Protein AF-A0A101E325-F1 (afdb_monomer_lite)

Organism: Archaeoglobus fulgidus (NCBI:txid2234)

Radius of gyration: 14.97 Å; chains: 1; bounding box: 51×32×32 Å

pLDDT: mean 86.92, std 18.57, range [31.45, 98.31]

Sequence (121 aa):
MFPEEYIKGGEDWLRAGRRRFLLLNVIYYLQNFAGKENGVGKEDISEFLEALREVNMEMYLSIIKPKIPLEATLNELLSDGLIVEMDEGKYGVNKEKIKSEKDLIYWRGAKRILDNVNQKM

Secondary structure (DSSP, 8-state):
-------TTHHHHHHHHHHHHHHHHHHHHHHHHSS-TT-B-HHHHHHHHHHHHHH-HHHHHHH-BTTB-HHHHHHHHHHTTSEEE-GGG-EEE-TTT--SGGGSTTHHHHHHHHHHHHTT-

Foldseek 3Di:
DDDPPPPPDVVVVVLVVQQLLLLLLLQACCCPPVVQVQFAAPVNSVLLLVLLCVLPVPSSCSNDPPPADNVNSVVVCVVVVQWHQGPPRGIHGNCVQDVDLVSGDCSVVSVVSSVVSSVVD

Structure (mmCIF, N/CA/C/O backbone):
data_AF-A0A101E325-F1
#
_entry.id   AF-A0A101E325-F1
#
loop_
_atom_site.group_PDB
_atom_site.id
_atom_site.type_symbol
_atom_site.label_atom_id
_atom_site.label_alt_id
_atom_site.label_comp_id
_atom_site.label_asym_id
_atom_site.label_entity_id
_atom_site.label_seq_id
_atom_site.pdbx_PDB_ins_code
_atom_site.Cartn_x
_atom_site.Cartn_y
_atom_site.Cartn_z
_atom_site.occupancy
_atom_site.B_iso_or_equiv
_atom_site.auth_seq_id
_atom_site.auth_comp_id
_atom_site.auth_asym_id
_atom_site.auth_atom_id
_atom_site.pdbx_PDB_model_num
ATOM 1 N N . MET A 1 1 ? 34.627 -7.005 -19.165 1.00 33.50 1 MET A N 1
ATOM 2 C CA . MET A 1 1 ? 33.662 -8.068 -19.505 1.00 33.50 1 MET A CA 1
ATOM 3 C C . MET A 1 1 ? 33.186 -8.634 -18.180 1.00 33.50 1 MET A C 1
ATOM 5 O O . MET A 1 1 ? 33.954 -9.316 -17.520 1.00 33.50 1 MET A O 1
ATOM 9 N N . PHE A 1 2 ? 32.024 -8.187 -17.705 1.00 31.45 2 PHE A N 1
ATOM 10 C CA . PHE A 1 2 ? 31.460 -8.654 -16.435 1.00 31.45 2 PHE A CA 1
ATOM 11 C C . PHE A 1 2 ? 30.649 -9.926 -16.711 1.00 31.45 2 PHE A C 1
ATOM 13 O O . PHE A 1 2 ? 29.923 -9.922 -17.706 1.00 31.45 2 PHE A O 1
ATOM 20 N N . PRO A 1 3 ? 30.773 -10.999 -15.909 1.00 43.34 3 PRO A N 1
ATOM 21 C CA . PRO A 1 3 ? 30.061 -12.238 -16.182 1.00 43.34 3 PRO A CA 1
ATOM 22 C C . PRO A 1 3 ? 28.567 -12.052 -15.923 1.00 43.34 3 PRO A C 1
ATOM 24 O O . PRO A 1 3 ? 28.137 -11.732 -14.814 1.00 43.34 3 PRO A O 1
ATOM 27 N N . GLU A 1 4 ? 27.795 -12.249 -16.984 1.00 41.84 4 GLU A N 1
ATOM 28 C CA . GLU A 1 4 ? 26.350 -12.400 -16.978 1.00 41.84 4 GLU A CA 1
ATOM 29 C C . GLU A 1 4 ? 25.983 -13.769 -16.395 1.00 41.84 4 GLU A C 1
ATOM 31 O O . GLU A 1 4 ? 25.729 -14.717 -17.124 1.00 41.84 4 GLU A O 1
ATOM 36 N N . GLU A 1 5 ? 25.907 -13.875 -15.073 1.00 37.50 5 GLU A N 1
ATOM 37 C CA . GLU A 1 5 ? 25.114 -14.930 -14.432 1.00 37.50 5 GLU A CA 1
ATOM 38 C C . GLU A 1 5 ? 24.073 -14.274 -13.528 1.00 37.50 5 GLU A C 1
ATOM 40 O O . GLU A 1 5 ? 24.114 -14.288 -12.300 1.00 37.50 5 GLU A O 1
ATOM 45 N N . TYR A 1 6 ? 23.122 -13.624 -14.202 1.00 41.31 6 TYR A N 1
ATOM 46 C CA . TYR A 1 6 ? 21.849 -13.214 -13.630 1.00 41.31 6 TYR A CA 1
ATOM 47 C C . TYR A 1 6 ? 21.086 -14.480 -13.225 1.00 41.31 6 TYR A C 1
ATOM 49 O O . TYR A 1 6 ? 20.549 -15.194 -14.073 1.00 41.31 6 TYR A O 1
ATOM 57 N N . ILE A 1 7 ? 21.010 -14.741 -11.922 1.00 41.34 7 ILE A N 1
ATOM 58 C CA . ILE A 1 7 ? 20.121 -15.733 -11.309 1.00 41.34 7 ILE A CA 1
ATOM 59 C C . ILE A 1 7 ? 18.672 -15.224 -11.481 1.00 41.34 7 ILE A C 1
ATOM 61 O O . ILE A 1 7 ? 18.066 -14.620 -10.601 1.00 41.34 7 ILE A O 1
ATOM 65 N N . LYS A 1 8 ? 18.135 -15.395 -12.692 1.00 39.78 8 LYS A N 1
ATOM 66 C CA . LYS A 1 8 ? 16.827 -14.921 -13.167 1.00 39.78 8 LYS A CA 1
ATOM 67 C C . LYS A 1 8 ? 15.779 -16.015 -12.953 1.00 39.78 8 LYS A C 1
ATOM 69 O O . LYS A 1 8 ? 15.583 -16.871 -13.807 1.00 39.78 8 LYS A O 1
ATOM 74 N N . GLY A 1 9 ? 15.113 -16.028 -11.804 1.00 33.53 9 GLY A N 1
ATOM 75 C CA . GLY A 1 9 ? 13.948 -16.905 -11.619 1.00 33.53 9 GLY A CA 1
ATOM 76 C C . GLY A 1 9 ? 13.378 -16.900 -10.207 1.00 33.53 9 GLY A C 1
ATOM 77 O O . GLY A 1 9 ? 12.186 -16.679 -10.028 1.00 33.53 9 GLY A O 1
ATOM 78 N N . GLY A 1 10 ? 14.231 -17.073 -9.192 1.00 34.78 10 GLY A N 1
ATOM 79 C CA . GLY A 1 10 ? 13.806 -17.076 -7.784 1.00 34.78 10 GLY A CA 1
ATOM 80 C C . GLY A 1 10 ? 13.724 -15.680 -7.160 1.00 34.78 10 GLY A C 1
ATOM 81 O O . GLY A 1 10 ? 12.770 -15.367 -6.448 1.00 34.78 10 GLY A O 1
ATOM 82 N N . GLU A 1 11 ? 14.695 -14.810 -7.459 1.00 39.34 11 GLU A N 1
ATOM 83 C CA . GLU A 1 11 ? 14.728 -13.445 -6.922 1.00 39.34 11 GLU A CA 1
ATOM 84 C C . GLU A 1 11 ? 13.639 -12.549 -7.514 1.00 39.34 11 GLU A C 1
ATOM 86 O O . GLU A 1 11 ? 13.092 -11.721 -6.793 1.00 39.34 11 GLU A O 1
ATOM 91 N N . ASP A 1 12 ? 13.278 -12.721 -8.786 1.00 42.22 12 ASP A N 1
ATOM 92 C CA . ASP A 1 12 ? 12.261 -11.886 -9.435 1.00 42.22 12 ASP A CA 1
ATOM 93 C C . ASP A 1 12 ? 10.847 -12.171 -8.912 1.00 42.22 12 ASP A C 1
ATOM 95 O O . ASP A 1 12 ? 10.062 -11.236 -8.779 1.00 42.22 12 ASP A O 1
ATOM 99 N N . TRP A 1 13 ? 10.523 -13.407 -8.512 1.00 40.31 13 TRP A N 1
ATOM 100 C CA . TRP A 1 13 ? 9.224 -13.724 -7.899 1.00 40.31 13 TRP A CA 1
ATOM 101 C C . TRP A 1 13 ? 9.108 -13.175 -6.466 1.00 40.31 13 TRP A C 1
ATOM 103 O O . TRP A 1 13 ? 8.098 -12.563 -6.108 1.00 40.31 13 TRP A O 1
ATOM 113 N N . LEU A 1 14 ? 10.181 -13.284 -5.671 1.00 45.88 14 LEU A N 1
ATOM 114 C CA . LEU A 1 14 ? 10.289 -12.674 -4.337 1.00 45.88 14 LEU A CA 1
ATOM 115 C C . LEU A 1 14 ? 10.298 -11.135 -4.398 1.00 45.88 14 LEU A C 1
ATOM 117 O O . LEU A 1 14 ? 9.641 -10.476 -3.589 1.00 45.88 14 LEU A O 1
ATOM 121 N N . ARG A 1 15 ? 10.990 -10.540 -5.379 1.00 49.75 15 ARG A N 1
ATOM 122 C CA . ARG A 1 15 ? 11.045 -9.082 -5.595 1.00 49.75 15 ARG A CA 1
ATOM 123 C C . ARG A 1 15 ? 9.741 -8.530 -6.183 1.00 49.75 15 ARG A C 1
ATOM 125 O O . ARG A 1 15 ? 9.333 -7.441 -5.778 1.00 49.75 15 ARG A O 1
ATOM 132 N N . ALA A 1 16 ? 9.055 -9.270 -7.059 1.00 54.19 16 ALA A N 1
ATOM 133 C CA . ALA A 1 16 ? 7.721 -8.916 -7.557 1.00 54.19 16 ALA A CA 1
ATOM 134 C C . ALA A 1 16 ? 6.655 -9.012 -6.451 1.00 54.19 16 ALA A C 1
ATOM 136 O O . ALA A 1 16 ? 5.761 -8.169 -6.372 1.00 54.19 16 ALA A O 1
ATOM 137 N N . GLY A 1 17 ? 6.779 -9.987 -5.542 1.00 72.94 17 GLY A N 1
ATOM 138 C CA . GLY A 1 17 ? 5.959 -10.074 -4.332 1.00 72.94 17 GLY A CA 1
ATOM 139 C C . GLY A 1 17 ? 6.201 -8.913 -3.365 1.00 72.94 17 GLY A C 1
ATOM 140 O O . GLY A 1 17 ? 5.243 -8.310 -2.882 1.00 72.94 17 GLY A O 1
ATOM 141 N N . ARG A 1 18 ? 7.469 -8.543 -3.122 1.00 88.06 18 ARG A N 1
ATOM 142 C CA . ARG A 1 18 ? 7.838 -7.480 -2.167 1.00 88.06 18 ARG A CA 1
ATOM 143 C C . ARG A 1 18 ? 7.121 -6.163 -2.456 1.00 88.06 18 ARG A C 1
ATOM 145 O O . ARG A 1 18 ? 6.642 -5.531 -1.521 1.00 88.06 18 ARG A O 1
ATOM 152 N N . ARG A 1 19 ? 6.993 -5.789 -3.731 1.00 93.19 19 ARG A N 1
ATOM 153 C CA . ARG A 1 19 ? 6.254 -4.593 -4.156 1.00 93.19 19 ARG A CA 1
ATOM 154 C C . ARG A 1 19 ? 4.808 -4.595 -3.651 1.00 93.19 19 ARG A C 1
ATOM 156 O O . ARG A 1 19 ? 4.402 -3.678 -2.942 1.00 93.19 19 ARG A O 1
ATOM 163 N N . ARG A 1 20 ? 4.059 -5.646 -4.001 1.00 93.81 20 ARG A N 1
ATOM 164 C CA . ARG A 1 20 ? 2.649 -5.826 -3.625 1.00 93.81 20 ARG A CA 1
ATOM 165 C C . ARG A 1 20 ? 2.477 -5.827 -2.115 1.00 93.81 20 ARG A C 1
ATOM 167 O O . ARG A 1 20 ? 1.658 -5.082 -1.592 1.00 93.81 20 ARG A O 1
ATOM 174 N N . PHE A 1 21 ? 3.282 -6.616 -1.407 1.00 94.31 21 PHE A N 1
ATOM 175 C CA . PHE A 1 21 ? 3.142 -6.738 0.040 1.00 94.31 21 PHE A CA 1
ATOM 176 C C . PHE A 1 21 ? 3.490 -5.443 0.766 1.00 94.31 21 PHE A C 1
ATOM 178 O O . PHE A 1 21 ? 2.787 -5.074 1.698 1.00 94.31 21 PHE A O 1
ATOM 185 N N . LEU A 1 22 ? 4.521 -4.707 0.347 1.00 96.19 22 LEU A N 1
ATOM 186 C CA . LEU A 1 22 ? 4.820 -3.413 0.960 1.00 96.19 22 LEU A CA 1
ATOM 187 C C . LEU A 1 22 ? 3.724 -2.375 0.677 1.00 96.19 22 LEU A C 1
ATOM 189 O O . LEU A 1 22 ? 3.380 -1.630 1.590 1.00 96.19 22 LEU A O 1
ATOM 193 N N . LEU A 1 23 ? 3.113 -2.370 -0.514 1.00 97.50 23 LEU A N 1
ATOM 194 C CA . LEU A 1 23 ? 1.944 -1.523 -0.775 1.00 97.50 23 LEU A CA 1
ATOM 195 C C . LEU A 1 23 ? 0.732 -1.932 0.080 1.00 97.50 23 LEU A C 1
ATOM 197 O O . LEU A 1 23 ? 0.063 -1.070 0.640 1.00 97.50 23 LEU A O 1
ATOM 201 N N . LEU A 1 24 ? 0.488 -3.234 0.253 1.00 97.75 24 LEU A N 1
ATOM 202 C CA . LEU A 1 24 ? -0.553 -3.736 1.155 1.00 97.75 24 LEU A CA 1
ATOM 203 C C . LEU A 1 24 ? -0.322 -3.270 2.602 1.00 97.75 24 LEU A C 1
ATOM 205 O O . LEU A 1 24 ? -1.275 -2.878 3.268 1.00 97.75 24 LEU A O 1
ATOM 209 N N . ASN A 1 25 ? 0.932 -3.260 3.076 1.00 97.94 25 ASN A N 1
ATOM 210 C CA . ASN A 1 25 ? 1.266 -2.711 4.395 1.00 97.94 25 ASN A CA 1
ATOM 211 C C . ASN A 1 25 ? 0.933 -1.215 4.491 1.00 97.94 25 ASN A C 1
ATOM 213 O O . ASN A 1 25 ? 0.444 -0.790 5.530 1.00 97.94 25 ASN A O 1
ATOM 217 N N . VAL A 1 26 ? 1.178 -0.428 3.436 1.00 98.12 26 VAL A N 1
ATOM 218 C CA . VAL A 1 26 ? 0.815 1.002 3.399 1.00 98.12 26 VAL A CA 1
ATOM 219 C C . VAL A 1 26 ? -0.701 1.178 3.497 1.00 98.12 26 VAL A C 1
ATOM 221 O O . VAL A 1 26 ? -1.164 1.935 4.343 1.00 98.12 26 VAL A O 1
ATOM 224 N N . ILE A 1 27 ? -1.482 0.442 2.699 1.00 98.00 27 ILE A N 1
ATOM 225 C CA . ILE A 1 27 ? -2.954 0.517 2.729 1.00 98.00 27 ILE A CA 1
ATOM 226 C C . ILE A 1 27 ? -3.480 0.108 4.109 1.00 98.00 27 ILE A C 1
ATOM 228 O O . ILE A 1 27 ? -4.264 0.838 4.712 1.00 98.00 27 ILE A O 1
ATOM 232 N N . TYR A 1 28 ? -3.000 -1.015 4.650 1.00 98.06 28 TYR A N 1
ATOM 233 C CA . TYR A 1 28 ? -3.361 -1.452 5.998 1.00 98.06 28 TYR A CA 1
ATOM 234 C C . TYR A 1 28 ? -3.018 -0.389 7.046 1.00 98.06 28 TYR A C 1
ATOM 236 O O . TYR A 1 28 ? -3.825 -0.111 7.933 1.00 98.06 28 TYR A O 1
ATOM 244 N N . TYR A 1 29 ? -1.830 0.210 6.947 1.00 98.31 29 TYR A N 1
ATOM 245 C CA . TYR A 1 29 ? -1.379 1.231 7.880 1.00 98.31 29 TYR A CA 1
ATOM 246 C C . TYR A 1 29 ? -2.302 2.448 7.866 1.00 98.31 29 TYR A C 1
ATOM 248 O O . TYR A 1 29 ? -2.794 2.864 8.914 1.00 98.31 29 TYR A O 1
ATOM 256 N N . LEU A 1 30 ? -2.589 2.970 6.673 1.00 97.88 30 LEU A N 1
ATOM 257 C CA . LEU A 1 30 ? -3.458 4.126 6.498 1.00 97.88 30 LEU A CA 1
ATOM 258 C C . LEU A 1 30 ? -4.845 3.883 7.109 1.00 97.88 30 LEU A C 1
ATOM 260 O O . LEU A 1 30 ? -5.354 4.734 7.838 1.00 97.88 30 LEU A O 1
ATOM 264 N N . GLN A 1 31 ? -5.421 2.696 6.892 1.00 96.25 31 GLN A N 1
ATOM 265 C CA . GLN A 1 31 ? -6.740 2.360 7.433 1.00 96.25 31 GLN A CA 1
ATOM 266 C C . GLN A 1 31 ? -6.787 2.203 8.949 1.00 96.25 31 GLN A C 1
ATOM 268 O O . GLN A 1 31 ? -7.815 2.502 9.543 1.00 96.25 31 GLN A O 1
ATOM 273 N N . ASN A 1 32 ? -5.727 1.683 9.569 1.00 96.00 32 ASN A N 1
ATOM 274 C CA . ASN A 1 32 ? -5.769 1.281 10.979 1.00 96.00 32 ASN A CA 1
ATOM 275 C C . ASN A 1 32 ? -5.046 2.258 11.916 1.00 96.00 32 ASN A C 1
ATOM 277 O O . ASN A 1 32 ? -5.267 2.207 13.123 1.00 96.00 32 ASN A O 1
ATOM 281 N N . PHE A 1 33 ? -4.178 3.126 11.386 1.00 96.38 33 PHE A N 1
ATOM 282 C CA . PHE A 1 33 ? -3.340 4.023 12.191 1.00 96.38 33 PHE A CA 1
ATOM 283 C C . PHE A 1 33 ? -3.380 5.483 11.732 1.00 96.38 33 PHE A C 1
ATOM 285 O O . PHE A 1 33 ? -3.132 6.360 12.553 1.00 96.38 33 PHE A O 1
ATOM 292 N N . ALA A 1 34 ? -3.713 5.759 10.465 1.00 95.00 34 ALA A N 1
ATOM 293 C CA . ALA A 1 34 ? -3.738 7.120 9.914 1.00 95.00 34 ALA A CA 1
ATOM 294 C C . ALA A 1 34 ? -5.161 7.680 9.701 1.00 95.00 34 ALA A C 1
ATOM 296 O O . ALA A 1 34 ? -5.356 8.616 8.928 1.00 95.00 34 ALA A O 1
ATOM 297 N N . GLY A 1 35 ? -6.175 7.093 10.350 1.00 93.31 35 GLY A N 1
ATOM 298 C CA . GLY A 1 35 ? -7.555 7.600 10.327 1.00 93.31 35 GLY A CA 1
ATOM 299 C C . GLY A 1 35 ? -8.302 7.421 8.999 1.00 93.31 35 GLY A C 1
ATOM 300 O O . GLY A 1 35 ? -9.322 8.070 8.779 1.00 93.31 35 GLY A O 1
ATOM 301 N N . LYS A 1 36 ? -7.830 6.551 8.093 1.00 95.12 36 LYS A N 1
ATOM 302 C CA . LYS A 1 36 ? -8.504 6.240 6.815 1.00 95.12 36 LYS A CA 1
ATOM 303 C C . LYS A 1 36 ? -9.385 4.989 6.913 1.00 95.12 36 LYS A C 1
ATOM 305 O O . LYS A 1 36 ? -9.402 4.146 6.018 1.00 95.12 36 LYS A O 1
ATOM 310 N N . GLU A 1 37 ? -10.113 4.837 8.018 1.00 94.06 37 GLU A N 1
ATOM 311 C CA . GLU A 1 37 ? -10.856 3.606 8.348 1.00 94.06 37 GLU A CA 1
ATO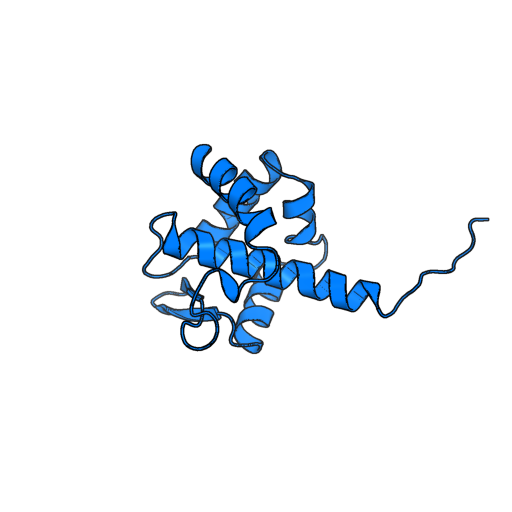M 312 C C . GLU A 1 37 ? -11.921 3.251 7.297 1.00 94.06 37 GLU A C 1
ATOM 314 O O . GLU A 1 37 ? -12.142 2.076 7.001 1.00 94.06 37 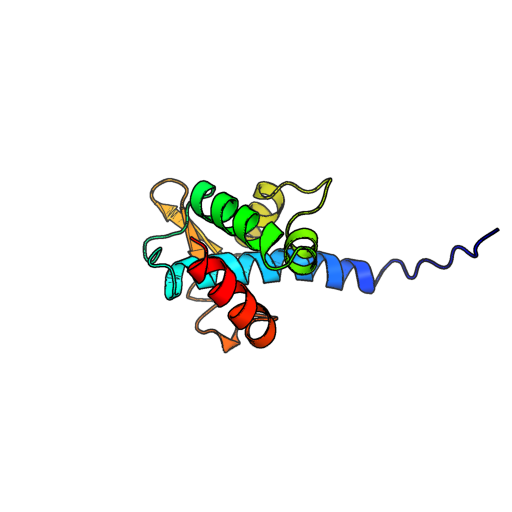GLU A O 1
ATOM 319 N N . ASN A 1 38 ? -12.526 4.273 6.681 1.00 93.12 38 ASN A N 1
ATOM 320 C CA . ASN A 1 38 ? -13.563 4.145 5.648 1.00 93.12 38 ASN A CA 1
ATOM 321 C C . ASN A 1 38 ? -13.005 3.877 4.237 1.00 93.12 38 ASN A C 1
ATOM 323 O O . ASN A 1 38 ? -13.731 4.001 3.252 1.00 93.12 38 ASN A O 1
ATOM 327 N N . GLY A 1 39 ? -11.722 3.531 4.133 1.00 94.69 39 GLY A N 1
ATOM 328 C CA . GLY A 1 39 ? -11.045 3.248 2.874 1.00 94.69 39 GLY A CA 1
ATOM 329 C C . GLY A 1 39 ? -10.026 4.320 2.504 1.00 94.69 39 GLY A C 1
ATOM 330 O O . GLY A 1 39 ? -10.095 5.466 2.947 1.00 94.69 39 GLY A O 1
ATOM 331 N N . VAL A 1 40 ? -9.063 3.911 1.685 1.00 97.06 40 VAL A N 1
ATOM 332 C CA . VAL A 1 40 ? -7.899 4.704 1.294 1.00 97.06 40 VAL A CA 1
ATOM 333 C C . VAL A 1 40 ? -8.019 5.076 -0.176 1.00 97.06 40 VAL A C 1
ATOM 335 O O . VAL A 1 40 ? -8.092 4.190 -1.029 1.00 97.06 40 VAL A O 1
ATOM 338 N N . GLY A 1 41 ? -8.040 6.371 -0.480 1.00 96.50 41 GLY A N 1
ATOM 339 C CA . GLY A 1 41 ? -8.032 6.858 -1.856 1.00 96.50 41 GLY A CA 1
ATOM 340 C C . GLY A 1 41 ? -6.662 6.695 -2.512 1.00 96.50 41 GLY A C 1
ATOM 341 O O . GLY A 1 41 ? -5.632 6.556 -1.849 1.00 96.50 41 GLY A O 1
ATOM 342 N N . LYS A 1 42 ? -6.622 6.750 -3.843 1.00 95.62 42 LYS A N 1
ATOM 343 C CA . LYS A 1 42 ? -5.354 6.726 -4.584 1.00 95.62 42 LYS A CA 1
ATOM 344 C C . LYS A 1 42 ? -4.480 7.940 -4.250 1.00 95.62 42 LYS A C 1
ATOM 346 O O . LYS A 1 42 ? -3.255 7.816 -4.198 1.00 95.62 42 LYS A O 1
ATOM 351 N N . GLU A 1 43 ? -5.099 9.091 -4.015 1.00 95.31 43 GLU A N 1
ATOM 352 C CA . GLU A 1 43 ? -4.444 10.328 -3.592 1.00 95.31 43 GLU A CA 1
ATOM 353 C C . GLU A 1 43 ? -3.789 10.155 -2.218 1.00 95.31 43 GLU A C 1
ATOM 355 O O . GLU A 1 43 ? -2.602 10.440 -2.093 1.00 95.31 43 GLU A O 1
ATOM 360 N N . ASP A 1 44 ? -4.505 9.576 -1.243 1.00 96.50 44 ASP A N 1
ATOM 361 C CA . ASP A 1 44 ? -3.964 9.275 0.091 1.00 96.50 44 ASP A CA 1
ATOM 362 C C . ASP A 1 44 ? -2.723 8.370 -0.005 1.00 96.50 44 ASP A C 1
ATOM 364 O O . ASP A 1 44 ? -1.704 8.608 0.643 1.00 96.50 44 ASP A O 1
ATOM 368 N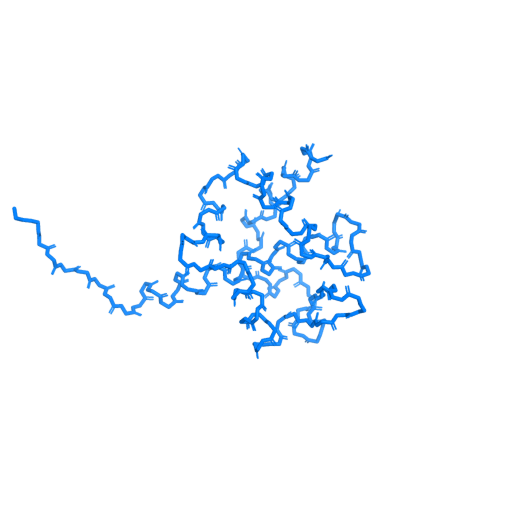 N . ILE A 1 45 ? -2.789 7.332 -0.849 1.00 97.50 45 ILE A N 1
ATOM 369 C CA . ILE A 1 45 ? -1.658 6.423 -1.082 1.00 97.50 45 ILE A CA 1
ATOM 370 C C . ILE A 1 45 ? -0.490 7.182 -1.716 1.00 97.50 45 ILE A C 1
ATOM 372 O O . ILE A 1 45 ? 0.654 6.998 -1.310 1.00 97.50 45 ILE A O 1
ATOM 376 N N . SER A 1 46 ? -0.760 8.016 -2.719 1.00 96.69 46 SER A N 1
ATOM 377 C CA . SER A 1 46 ? 0.278 8.745 -3.454 1.00 96.69 46 SER A CA 1
ATOM 378 C C . SER A 1 46 ? 0.998 9.752 -2.560 1.00 96.69 46 SER A C 1
ATOM 380 O O . SER A 1 46 ? 2.226 9.788 -2.558 1.00 96.69 46 SER A O 1
ATOM 382 N N . GLU A 1 47 ? 0.255 10.512 -1.755 1.00 97.06 47 GLU A N 1
ATOM 383 C CA . GLU A 1 47 ? 0.806 11.456 -0.780 1.00 97.06 47 GLU A CA 1
ATOM 384 C C . GLU A 1 47 ? 1.683 10.739 0.252 1.00 97.06 47 GLU A C 1
ATOM 386 O O . GLU A 1 47 ? 2.838 11.113 0.474 1.00 97.06 47 GLU A O 1
ATOM 391 N N . PHE A 1 48 ? 1.184 9.631 0.805 1.00 98.06 48 PHE A N 1
ATOM 392 C CA . PHE A 1 48 ? 1.939 8.832 1.761 1.00 98.06 48 PHE A CA 1
ATOM 393 C C . PHE A 1 48 ? 3.217 8.240 1.142 1.00 98.06 48 PHE A C 1
ATOM 395 O O . PHE A 1 48 ? 4.261 8.171 1.793 1.00 98.06 48 PHE A O 1
ATOM 402 N N . LEU A 1 49 ? 3.175 7.817 -0.127 1.00 97.31 49 LEU A N 1
ATOM 403 C CA . LEU A 1 49 ? 4.349 7.304 -0.835 1.00 97.31 49 LEU A CA 1
ATOM 404 C C . LEU A 1 49 ? 5.387 8.396 -1.122 1.00 97.31 49 LEU A C 1
ATOM 406 O O . LEU A 1 49 ? 6.583 8.116 -1.047 1.00 97.31 49 LEU A O 1
ATOM 410 N N . GLU A 1 50 ? 4.974 9.631 -1.402 1.00 96.69 50 GLU A N 1
ATOM 411 C CA . GLU A 1 50 ? 5.908 10.752 -1.548 1.00 96.69 50 GLU A CA 1
ATOM 412 C C . GLU A 1 50 ? 6.604 11.072 -0.217 1.00 96.69 50 GLU A C 1
ATOM 414 O O . GLU A 1 50 ? 7.831 11.198 -0.186 1.00 96.69 50 GLU A O 1
ATOM 419 N N . ALA A 1 51 ? 5.873 11.080 0.902 1.00 97.56 51 ALA A N 1
ATOM 420 C CA . ALA A 1 51 ? 6.475 11.216 2.229 1.00 97.56 51 ALA A CA 1
ATOM 421 C C . ALA A 1 51 ? 7.397 10.023 2.571 1.00 97.56 51 ALA A C 1
ATOM 423 O O . ALA A 1 51 ? 8.501 10.198 3.102 1.00 97.56 51 ALA A O 1
ATOM 424 N N . LEU A 1 52 ? 7.016 8.799 2.184 1.00 97.62 52 LEU A N 1
ATOM 425 C CA . LEU A 1 52 ? 7.865 7.610 2.302 1.00 97.62 52 LEU A CA 1
ATOM 426 C C . LEU A 1 52 ? 9.162 7.741 1.501 1.00 97.62 52 LEU A C 1
ATOM 428 O O . LEU A 1 52 ? 10.203 7.296 1.984 1.00 97.62 52 LEU A O 1
ATOM 432 N N . ARG A 1 53 ? 9.139 8.367 0.319 1.00 96.75 53 ARG A N 1
ATOM 433 C CA . ARG A 1 53 ? 10.347 8.612 -0.484 1.00 96.75 53 ARG A CA 1
ATOM 434 C C . ARG A 1 53 ? 11.393 9.403 0.298 1.00 96.75 53 ARG A C 1
ATOM 436 O O . ARG A 1 53 ? 12.583 9.116 0.182 1.00 96.75 53 ARG A O 1
ATOM 443 N N . GLU A 1 54 ? 10.958 10.364 1.107 1.00 96.19 54 GLU A N 1
ATOM 444 C CA . GLU A 1 54 ? 11.853 11.168 1.939 1.00 96.19 54 GLU A CA 1
ATOM 445 C C . GLU A 1 54 ? 12.356 10.431 3.180 1.00 96.19 54 GLU A C 1
ATOM 447 O O . GLU A 1 54 ? 13.497 10.625 3.593 1.00 96.19 54 GLU A O 1
ATOM 452 N N . VAL A 1 55 ? 11.503 9.621 3.813 1.00 96.69 55 VAL A N 1
ATOM 453 C CA . VAL A 1 55 ? 11.853 8.896 5.047 1.00 96.69 55 VAL A CA 1
ATOM 454 C C . VAL A 1 55 ? 12.707 7.669 4.751 1.00 96.69 55 VAL A C 1
ATOM 456 O O . VAL A 1 55 ? 13.639 7.356 5.491 1.00 96.69 55 VAL A O 1
ATOM 459 N N . ASN A 1 56 ? 12.375 6.938 3.690 1.00 96.75 56 ASN A N 1
ATOM 460 C CA . ASN A 1 56 ? 13.030 5.696 3.322 1.00 96.75 56 ASN A CA 1
ATOM 461 C C . ASN A 1 56 ? 12.939 5.439 1.809 1.00 96.75 56 ASN A C 1
ATOM 463 O O . ASN A 1 56 ? 12.062 4.725 1.314 1.00 96.75 56 ASN A O 1
ATOM 467 N N . MET A 1 57 ? 13.917 5.980 1.080 1.00 94.94 57 MET A N 1
ATOM 468 C CA . MET A 1 57 ? 14.035 5.813 -0.371 1.00 94.94 57 MET A CA 1
ATOM 469 C C . MET A 1 57 ? 14.094 4.335 -0.803 1.00 94.94 57 MET A C 1
ATOM 471 O O . MET A 1 57 ? 13.545 3.978 -1.841 1.00 94.94 57 MET A O 1
ATOM 475 N N . GLU A 1 58 ? 14.721 3.447 -0.023 1.00 93.62 58 GLU A N 1
ATOM 476 C CA . GLU A 1 58 ? 14.826 2.021 -0.375 1.00 93.62 58 GLU A CA 1
ATOM 477 C C . GLU A 1 58 ? 13.454 1.323 -0.367 1.00 93.62 58 GLU A C 1
ATOM 479 O O . GLU A 1 58 ? 13.112 0.572 -1.289 1.00 93.62 58 GLU A O 1
ATOM 484 N N . MET A 1 59 ? 12.645 1.581 0.661 1.00 94.81 59 MET A N 1
ATOM 485 C CA . MET A 1 59 ? 11.292 1.047 0.775 1.00 94.81 59 MET A CA 1
ATOM 486 C C . MET A 1 59 ? 10.384 1.648 -0.300 1.00 94.81 59 MET A C 1
ATOM 488 O O . MET A 1 59 ? 9.649 0.898 -0.942 1.00 94.81 59 MET A O 1
ATOM 492 N N . TYR A 1 60 ? 10.501 2.951 -0.574 1.00 95.25 60 TYR A N 1
ATOM 493 C CA . TYR A 1 60 ? 9.804 3.590 -1.692 1.00 95.25 60 TYR A CA 1
ATOM 494 C C . TYR A 1 60 ? 10.134 2.914 -3.027 1.00 95.25 60 TYR A C 1
ATOM 496 O O . TYR A 1 60 ? 9.232 2.434 -3.705 1.00 95.25 60 TYR A O 1
ATOM 504 N N . LEU A 1 61 ? 11.418 2.767 -3.370 1.00 92.44 61 LEU A N 1
ATOM 505 C CA . LEU A 1 61 ? 11.853 2.110 -4.610 1.00 92.44 61 LEU A CA 1
ATOM 506 C C . LEU A 1 61 ? 11.534 0.610 -4.641 1.00 92.44 61 LEU A C 1
ATOM 508 O O . LEU A 1 61 ? 11.619 -0.026 -5.695 1.00 92.44 61 LEU A O 1
ATOM 512 N N . SER A 1 62 ? 11.186 0.005 -3.504 1.00 91.25 62 SER A N 1
ATOM 513 C CA . SER A 1 62 ? 10.661 -1.361 -3.450 1.00 91.25 62 SER A CA 1
ATOM 514 C C . SER A 1 62 ? 9.186 -1.427 -3.859 1.00 91.25 62 SER A C 1
ATOM 516 O O . SER A 1 62 ? 8.794 -2.424 -4.464 1.00 91.25 62 SER A O 1
ATOM 518 N N . ILE A 1 63 ? 8.407 -0.376 -3.582 1.00 92.38 63 ILE A N 1
ATOM 519 C CA . ILE A 1 63 ? 6.980 -0.249 -3.917 1.00 92.38 63 ILE A CA 1
ATOM 520 C C . ILE A 1 63 ? 6.778 0.360 -5.314 1.00 92.38 63 ILE A C 1
ATOM 522 O O . ILE A 1 63 ? 6.046 -0.184 -6.135 1.00 92.38 63 ILE A O 1
ATOM 526 N N . ILE A 1 64 ? 7.438 1.474 -5.616 1.00 91.94 64 ILE A N 1
ATOM 527 C CA . ILE A 1 64 ? 7.311 2.177 -6.892 1.00 91.94 64 ILE A CA 1
ATOM 528 C C . ILE A 1 64 ? 8.480 1.795 -7.791 1.00 91.94 64 ILE A C 1
ATOM 530 O O . ILE A 1 64 ? 9.648 2.019 -7.469 1.00 91.94 64 ILE A O 1
ATOM 534 N N . LYS A 1 65 ? 8.165 1.181 -8.935 1.00 88.56 65 LYS A N 1
ATOM 535 C CA . LYS A 1 65 ? 9.156 0.759 -9.931 1.00 88.56 65 LYS A CA 1
ATOM 536 C C . LYS A 1 65 ? 9.037 1.634 -11.183 1.00 88.56 65 LYS A C 1
ATOM 538 O O . LYS A 1 65 ? 7.917 1.876 -11.621 1.00 88.56 65 LYS A O 1
ATOM 543 N N . PRO A 1 66 ? 10.150 2.014 -11.844 1.00 80.62 66 PRO A N 1
ATOM 544 C CA . PRO A 1 66 ? 10.133 2.945 -12.983 1.00 80.62 66 PRO A CA 1
ATOM 545 C C . PRO A 1 66 ? 9.209 2.580 -14.157 1.00 80.62 66 PRO A C 1
ATOM 547 O O . PRO A 1 66 ? 8.863 3.444 -14.951 1.00 80.62 66 PRO A O 1
ATOM 550 N N . LYS A 1 67 ? 8.843 1.303 -14.309 1.00 86.12 67 LYS A N 1
ATOM 551 C CA . LYS A 1 67 ? 8.007 0.802 -15.414 1.00 86.12 67 LYS A CA 1
ATOM 552 C C . LYS A 1 67 ? 6.674 0.224 -14.952 1.00 86.12 67 LYS A C 1
ATOM 554 O O . LYS A 1 67 ? 5.981 -0.394 -15.753 1.00 86.12 67 LYS A O 1
ATOM 559 N N . ILE A 1 68 ? 6.362 0.331 -13.662 1.00 87.81 68 ILE A N 1
ATOM 560 C CA . ILE A 1 68 ? 5.181 -0.310 -13.094 1.00 87.81 68 ILE A CA 1
ATOM 561 C C . ILE A 1 68 ? 4.428 0.743 -12.292 1.00 87.81 68 ILE A C 1
ATOM 563 O O . ILE A 1 68 ? 4.883 1.099 -11.202 1.00 87.81 68 ILE A O 1
ATOM 567 N N . PRO A 1 69 ? 3.328 1.273 -12.852 1.00 90.00 69 PRO A N 1
ATOM 568 C CA . PRO A 1 69 ? 2.555 2.308 -12.190 1.00 90.00 69 PRO A CA 1
ATOM 569 C C . PRO A 1 69 ? 1.917 1.764 -10.905 1.00 90.00 69 PRO A C 1
ATOM 571 O O . PRO A 1 69 ? 1.736 0.549 -10.742 1.00 90.00 69 PRO A O 1
ATOM 574 N N . LEU A 1 70 ? 1.569 2.667 -9.988 1.00 93.12 70 LEU A N 1
ATOM 575 C CA . LEU A 1 70 ? 0.912 2.323 -8.725 1.00 93.12 70 LEU A CA 1
ATOM 576 C C . LEU A 1 70 ? -0.364 1.506 -8.979 1.00 93.12 70 LEU A C 1
ATOM 578 O O . LEU A 1 70 ? -0.588 0.477 -8.348 1.00 93.12 70 LEU A O 1
ATOM 582 N N . GLU A 1 71 ? -1.137 1.918 -9.977 1.00 93.88 71 GLU A N 1
ATOM 583 C CA . GLU A 1 71 ? -2.392 1.326 -10.430 1.00 93.88 71 GLU A CA 1
ATOM 584 C C . GLU A 1 71 ? -2.222 -0.128 -10.857 1.00 93.88 71 GLU A C 1
ATOM 586 O O . GLU A 1 71 ? -3.062 -0.960 -10.539 1.00 93.88 71 GLU A O 1
ATOM 591 N N . ALA A 1 72 ? -1.111 -0.470 -11.516 1.00 93.44 72 ALA A N 1
ATOM 592 C CA . ALA A 1 72 ? -0.837 -1.862 -11.858 1.00 93.44 72 ALA A CA 1
ATOM 593 C C . ALA 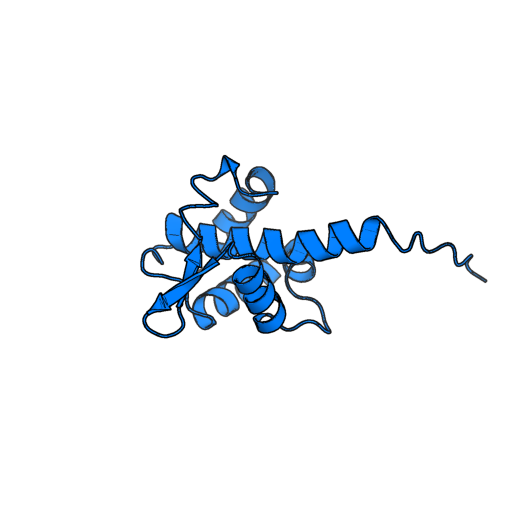A 1 72 ? -0.671 -2.714 -10.590 1.00 93.44 72 ALA A C 1
ATOM 595 O O . ALA A 1 72 ? -1.188 -3.824 -10.522 1.00 93.44 72 ALA A O 1
ATOM 596 N N . THR A 1 73 ? -0.017 -2.178 -9.556 1.00 94.31 73 THR A N 1
ATOM 597 C CA . THR A 1 73 ? 0.154 -2.889 -8.279 1.00 94.31 73 THR A CA 1
ATOM 598 C C . THR A 1 73 ? -1.157 -2.974 -7.494 1.00 94.31 73 THR A C 1
ATOM 600 O O . THR A 1 73 ? -1.433 -4.008 -6.891 1.00 94.31 73 THR A O 1
ATOM 603 N N . LEU A 1 74 ? -1.983 -1.924 -7.516 1.00 95.62 74 LEU A N 1
ATOM 604 C CA . LEU A 1 74 ? -3.323 -1.945 -6.920 1.00 95.62 74 LEU A CA 1
ATOM 605 C C . LEU A 1 74 ? -4.216 -2.991 -7.598 1.00 95.62 74 LEU A C 1
ATOM 607 O O . LEU A 1 74 ? -4.840 -3.796 -6.911 1.00 95.62 74 LEU A O 1
ATOM 611 N N . ASN A 1 75 ? -4.205 -3.050 -8.931 1.00 95.31 75 ASN A N 1
ATOM 612 C CA . ASN A 1 75 ? -4.962 -4.038 -9.701 1.00 95.31 75 ASN A CA 1
ATOM 613 C C . ASN A 1 75 ? -4.523 -5.473 -9.401 1.00 95.31 75 ASN A C 1
ATOM 615 O O . ASN A 1 75 ? -5.361 -6.371 -9.334 1.00 95.31 75 ASN A O 1
ATOM 619 N N . GLU A 1 76 ? -3.228 -5.710 -9.190 1.00 94.94 76 GLU A N 1
ATOM 620 C CA . GLU A 1 76 ? -2.746 -7.018 -8.746 1.00 94.94 76 GLU A CA 1
ATOM 621 C C . GLU A 1 76 ? -3.250 -7.362 -7.337 1.00 94.94 76 GLU A C 1
ATOM 623 O O . GLU A 1 76 ? -3.725 -8.472 -7.121 1.00 94.94 76 GLU A O 1
ATOM 628 N N . LEU A 1 77 ? -3.205 -6.419 -6.387 1.00 95.81 77 LEU A N 1
ATOM 629 C CA . LEU A 1 77 ? -3.729 -6.636 -5.032 1.00 95.81 77 LEU A CA 1
ATOM 630 C C . LEU A 1 77 ? -5.242 -6.910 -5.028 1.00 95.81 77 LEU A C 1
ATOM 632 O O . LEU A 1 77 ? -5.703 -7.741 -4.241 1.00 95.81 77 LEU A O 1
ATOM 636 N N . LEU A 1 78 ? -5.998 -6.235 -5.901 1.00 95.88 78 LEU A N 1
ATOM 637 C CA . LEU A 1 78 ? -7.421 -6.495 -6.139 1.00 95.88 78 LEU A CA 1
ATOM 638 C C . LEU A 1 78 ? -7.641 -7.886 -6.739 1.00 95.88 78 LEU A C 1
ATOM 640 O O . LEU A 1 78 ? -8.478 -8.640 -6.252 1.00 95.88 78 LEU A O 1
ATOM 644 N N . SER A 1 79 ? -6.864 -8.249 -7.763 1.00 95.12 79 SER A N 1
ATOM 645 C CA . SER A 1 79 ? -6.966 -9.550 -8.441 1.00 95.12 79 SER A CA 1
ATOM 646 C C . SER A 1 79 ? -6.643 -10.711 -7.497 1.00 95.12 79 SER A C 1
ATOM 648 O O . SER A 1 79 ? -7.311 -11.742 -7.520 1.00 95.12 79 SER A O 1
ATOM 650 N N . ASP A 1 80 ? -5.669 -10.521 -6.606 1.00 92.25 80 ASP A N 1
ATOM 651 C CA . ASP A 1 80 ? -5.331 -11.471 -5.543 1.00 92.25 80 ASP A CA 1
ATOM 652 C C . ASP A 1 80 ? -6.355 -11.447 -4.387 1.00 92.25 80 ASP A C 1
ATOM 654 O O . ASP A 1 80 ? -6.290 -12.262 -3.459 1.00 92.25 80 ASP A O 1
ATOM 658 N N . GLY A 1 81 ? -7.309 -10.510 -4.404 1.00 94.69 81 GLY A N 1
ATOM 659 C CA . GLY A 1 81 ? -8.328 -10.292 -3.379 1.00 94.69 81 GLY A CA 1
ATOM 660 C C . GLY A 1 81 ? -7.757 -9.919 -2.010 1.00 94.69 81 GLY A C 1
ATOM 661 O O . GLY A 1 81 ? -8.385 -10.233 -1.000 1.00 94.69 81 GLY A O 1
ATOM 662 N N . LEU A 1 82 ? -6.551 -9.345 -1.962 1.00 95.62 82 LEU A N 1
ATOM 663 C CA . LEU A 1 82 ? -5.895 -8.873 -0.733 1.00 95.62 82 LEU A CA 1
ATOM 664 C C . LEU A 1 82 ? -6.433 -7.509 -0.298 1.00 95.62 82 LEU A C 1
ATOM 666 O O . LEU A 1 82 ? -6.486 -7.213 0.897 1.00 95.62 82 LEU A O 1
ATOM 670 N N . ILE A 1 83 ? -6.863 -6.711 -1.271 1.00 97.25 83 ILE A N 1
ATOM 671 C CA . ILE A 1 83 ? -7.673 -5.516 -1.063 1.00 97.25 83 ILE A CA 1
ATOM 672 C C . ILE A 1 83 ? -8.998 -5.677 -1.806 1.00 97.25 83 ILE A C 1
ATOM 674 O O . ILE A 1 83 ? -9.122 -6.507 -2.707 1.00 97.25 83 ILE A O 1
ATOM 678 N N . VAL A 1 84 ? -9.980 -4.885 -1.411 1.00 97.19 84 VAL A N 1
ATOM 679 C CA . VAL A 1 84 ? -11.281 -4.752 -2.056 1.00 97.19 84 VAL A CA 1
ATOM 680 C C . VAL A 1 84 ? -11.513 -3.286 -2.386 1.00 97.19 84 VAL A C 1
ATOM 682 O O . VAL A 1 84 ? -11.038 -2.398 -1.672 1.00 97.19 84 VAL A O 1
ATOM 685 N N . GLU A 1 85 ? -12.230 -3.039 -3.473 1.00 94.69 85 GLU A N 1
ATOM 686 C CA . GLU A 1 85 ? -12.761 -1.713 -3.761 1.00 94.69 85 GLU A CA 1
ATOM 687 C C . GLU A 1 85 ? -13.963 -1.463 -2.841 1.00 94.69 85 GLU A C 1
ATOM 689 O O . GLU A 1 85 ? -14.814 -2.335 -2.651 1.00 94.69 85 GLU A O 1
ATOM 694 N N . MET A 1 86 ? -13.967 -0.301 -2.200 1.00 90.12 86 MET A N 1
ATOM 695 C CA . MET A 1 86 ? -15.046 0.199 -1.354 1.00 90.12 86 MET A CA 1
ATOM 696 C C . MET A 1 86 ? -15.830 1.263 -2.138 1.00 90.12 86 MET A C 1
ATOM 698 O O . MET A 1 86 ? -15.785 1.306 -3.367 1.00 90.12 86 MET A O 1
ATOM 702 N N . ASP A 1 87 ? -16.545 2.143 -1.444 1.00 84.38 87 ASP A N 1
ATOM 703 C CA . ASP A 1 87 ? -17.252 3.246 -2.089 1.00 84.38 87 ASP A CA 1
ATOM 704 C C . ASP A 1 87 ? -16.276 4.273 -2.699 1.00 84.38 87 ASP A C 1
ATOM 706 O O . ASP A 1 87 ? -15.187 4.521 -2.173 1.00 84.38 87 ASP A O 1
ATOM 710 N N . GLU A 1 88 ? -16.692 4.901 -3.804 1.00 83.19 88 GLU A N 1
ATOM 711 C CA . GLU A 1 88 ? -16.029 6.071 -4.411 1.00 83.19 88 GLU A CA 1
ATOM 712 C C . GLU A 1 88 ? -14.548 5.865 -4.804 1.00 83.19 88 GLU A C 1
ATOM 714 O O . GLU A 1 88 ? -13.741 6.788 -4.709 1.00 83.19 88 GLU A O 1
ATOM 719 N N . GLY A 1 89 ? -14.164 4.663 -5.251 1.00 88.00 89 GLY A N 1
ATOM 720 C CA . GLY A 1 89 ? -12.795 4.387 -5.717 1.00 88.00 89 GLY A CA 1
ATOM 721 C C . GLY A 1 89 ? -11.755 4.298 -4.594 1.00 88.00 89 GLY A C 1
ATOM 722 O O . GLY A 1 89 ? -10.551 4.429 -4.837 1.00 88.00 89 GLY A O 1
ATOM 723 N N . LYS A 1 90 ? -12.209 4.089 -3.353 1.00 95.75 90 LYS A N 1
ATOM 724 C CA . LYS A 1 90 ? -11.348 3.816 -2.199 1.00 95.75 90 LYS A CA 1
ATOM 725 C C . LYS A 1 90 ? -11.029 2.333 -2.104 1.00 95.75 90 LYS A C 1
ATOM 727 O O . LYS A 1 90 ? -11.838 1.477 -2.445 1.00 95.75 90 LYS A O 1
ATOM 732 N N . TYR A 1 91 ? -9.863 2.029 -1.555 1.00 97.12 91 TYR A N 1
ATOM 733 C CA . TYR A 1 91 ? -9.411 0.665 -1.322 1.00 97.12 91 TYR A CA 1
ATOM 734 C C . TYR A 1 91 ? -9.430 0.340 0.166 1.00 97.12 91 TYR A C 1
ATOM 736 O O . TYR A 1 91 ? -9.041 1.159 1.002 1.00 97.12 91 TYR A O 1
ATOM 744 N N . GLY A 1 92 ? -9.827 -0.884 0.497 1.00 96.88 92 GLY A N 1
ATOM 745 C CA . GLY A 1 92 ? -9.704 -1.427 1.842 1.00 96.88 92 GLY A CA 1
ATOM 746 C C . GLY A 1 92 ? -9.039 -2.792 1.840 1.00 96.88 92 GLY A C 1
ATOM 747 O O . GLY A 1 92 ? -9.167 -3.550 0.885 1.00 96.88 92 GLY A O 1
ATOM 748 N N . VAL A 1 93 ? -8.331 -3.137 2.910 1.00 96.75 93 VAL A N 1
ATOM 749 C CA . VAL A 1 93 ? -7.821 -4.496 3.095 1.00 96.75 93 VAL A CA 1
ATOM 750 C C . VAL A 1 93 ? -8.984 -5.477 3.190 1.00 96.75 93 VAL A C 1
ATOM 752 O O . VAL A 1 93 ? -9.986 -5.223 3.864 1.00 96.75 93 VAL A O 1
ATOM 755 N N . ASN A 1 94 ? -8.850 -6.620 2.523 1.00 96.44 94 ASN A N 1
ATOM 756 C CA . ASN A 1 94 ? -9.845 -7.673 2.622 1.00 96.44 94 ASN A CA 1
ATOM 757 C C . ASN A 1 94 ? -9.772 -8.316 4.015 1.00 96.44 94 ASN A C 1
ATOM 759 O O . ASN A 1 94 ? -8.891 -9.136 4.280 1.00 96.44 94 ASN A O 1
ATOM 763 N N . LYS A 1 95 ? -10.721 -7.971 4.890 1.00 93.44 95 LYS A N 1
ATOM 764 C CA . LYS A 1 95 ? -10.775 -8.439 6.286 1.00 93.44 95 LYS A CA 1
ATOM 765 C C . LYS A 1 95 ? -10.983 -9.950 6.428 1.00 93.44 95 LYS A C 1
ATOM 767 O O . LYS A 1 95 ? -10.692 -10.505 7.485 1.00 93.44 95 LYS A O 1
A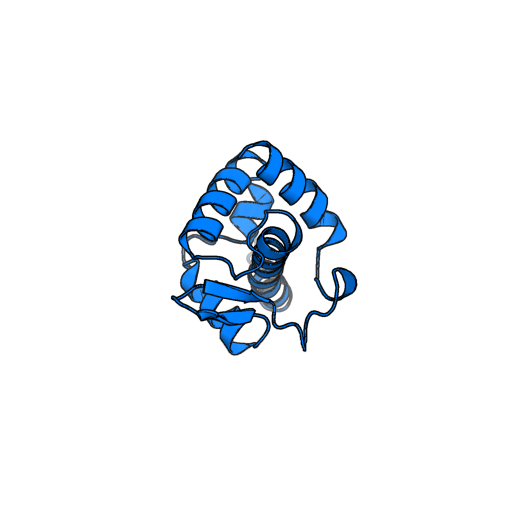TOM 772 N N . GLU A 1 96 ? -11.456 -10.636 5.388 1.00 93.94 96 GLU A N 1
ATOM 773 C CA . GLU A 1 96 ? -11.559 -12.099 5.403 1.00 93.94 96 GLU A CA 1
ATOM 774 C C . GLU A 1 96 ? -10.180 -12.764 5.296 1.00 93.94 96 GLU A C 1
ATOM 776 O O . GLU A 1 96 ? -9.944 -13.800 5.926 1.00 93.94 96 GLU A O 1
ATOM 781 N N . LYS A 1 97 ? -9.261 -12.146 4.536 1.00 91.69 97 LYS A N 1
ATOM 782 C CA . LYS A 1 97 ? -7.894 -12.644 4.307 1.00 91.69 97 LYS A CA 1
ATOM 783 C C . LYS A 1 97 ? -6.870 -12.055 5.275 1.00 91.69 97 LYS A C 1
ATOM 785 O O . LYS A 1 97 ? -5.982 -12.773 5.719 1.00 91.69 97 LYS A O 1
ATOM 790 N N . ILE A 1 98 ? -6.990 -10.767 5.589 1.00 93.88 98 ILE A N 1
ATOM 791 C CA . ILE A 1 98 ? -6.081 -10.014 6.457 1.00 93.88 98 ILE A CA 1
ATOM 792 C C . ILE A 1 98 ? -6.854 -9.634 7.718 1.00 93.88 98 ILE A C 1
ATOM 794 O O . ILE A 1 98 ? -7.549 -8.620 7.761 1.00 93.88 98 ILE A O 1
ATOM 798 N N . LYS A 1 99 ? -6.763 -10.481 8.744 1.00 90.06 99 LYS A N 1
ATOM 799 C CA . LYS A 1 99 ? -7.502 -10.320 10.005 1.00 90.06 99 LYS A CA 1
ATOM 800 C C . LYS A 1 99 ? -6.718 -9.501 11.017 1.00 90.06 99 LYS A C 1
ATOM 802 O O . LYS A 1 99 ? -7.300 -8.917 11.927 1.00 90.06 99 LYS A O 1
ATOM 807 N N . SER A 1 100 ? -5.395 -9.503 10.897 1.00 92.00 100 SER A N 1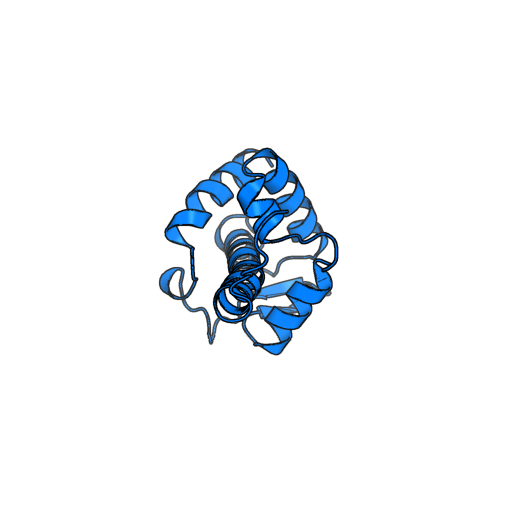
ATOM 808 C CA . SER A 1 100 ? -4.500 -8.798 11.801 1.00 92.00 100 SER A CA 1
ATOM 809 C C . SER A 1 100 ? -3.159 -8.478 11.148 1.00 92.00 100 SER A C 1
ATOM 811 O O . SER A 1 100 ? -2.782 -9.035 10.119 1.00 92.00 100 SER A O 1
ATOM 813 N N . GLU A 1 101 ? -2.371 -7.669 11.846 1.00 92.81 101 GLU A N 1
ATOM 814 C CA . GLU A 1 101 ? -0.965 -7.384 11.551 1.00 92.81 101 GLU A CA 1
ATOM 815 C C . GLU A 1 101 ? -0.090 -8.630 11.318 1.00 92.81 101 GLU A C 1
ATOM 817 O O . GLU A 1 101 ? 0.952 -8.547 10.670 1.00 92.81 101 GLU A O 1
ATOM 822 N N . LYS A 1 102 ? -0.479 -9.793 11.859 1.00 91.06 102 LYS A N 1
ATOM 823 C CA . LYS A 1 102 ? 0.273 -11.049 11.703 1.00 91.06 102 LYS A CA 1
ATOM 824 C C . LYS A 1 102 ? 0.157 -11.642 10.300 1.00 91.06 102 LYS A C 1
ATOM 826 O O . LYS A 1 102 ? 1.027 -12.417 9.915 1.00 91.06 102 LYS A O 1
ATOM 831 N N . ASP A 1 103 ? -0.881 -11.267 9.559 1.00 90.88 103 ASP A N 1
ATOM 832 C CA . ASP A 1 103 ? -1.139 -11.750 8.200 1.00 90.88 103 ASP A CA 1
ATOM 833 C C . ASP A 1 103 ? -0.351 -10.941 7.150 1.00 90.88 103 ASP A C 1
ATOM 835 O O . ASP A 1 103 ? -0.300 -11.296 5.973 1.00 90.88 103 ASP A O 1
ATOM 839 N N . LEU A 1 104 ? 0.299 -9.851 7.575 1.00 92.31 104 LEU A N 1
ATOM 840 C CA . LEU A 1 104 ? 1.070 -8.961 6.721 1.00 92.31 104 LEU A CA 1
ATOM 841 C C . LEU A 1 104 ? 2.548 -9.357 6.672 1.00 92.31 104 LEU A C 1
ATOM 843 O O . LEU A 1 104 ? 3.296 -9.280 7.654 1.00 92.31 104 LEU A O 1
ATOM 847 N N . ILE A 1 105 ? 3.009 -9.697 5.473 1.00 91.19 105 ILE A N 1
ATOM 848 C CA . ILE A 1 105 ? 4.431 -9.918 5.211 1.00 91.19 105 ILE A CA 1
ATOM 849 C C . ILE A 1 105 ? 5.176 -8.586 5.368 1.00 91.19 105 ILE A C 1
ATOM 851 O O . ILE A 1 105 ? 4.729 -7.561 4.866 1.00 91.19 105 ILE A O 1
ATOM 855 N N . TYR A 1 106 ? 6.333 -8.609 6.037 1.00 90.12 106 TYR A N 1
ATOM 856 C CA . TYR A 1 106 ? 7.196 -7.453 6.341 1.00 90.12 106 TYR A CA 1
ATOM 857 C C . TYR A 1 106 ? 6.687 -6.473 7.404 1.00 90.12 106 TYR A C 1
ATOM 859 O O . TYR A 1 106 ? 7.432 -5.552 7.742 1.00 90.12 106 TYR A O 1
ATOM 867 N N . TRP A 1 107 ? 5.504 -6.679 7.992 1.00 94.44 107 TRP A N 1
ATOM 868 C CA . TRP A 1 107 ? 4.884 -5.695 8.886 1.00 94.44 107 TRP A CA 1
ATOM 869 C C . TRP A 1 107 ? 5.794 -5.194 10.008 1.00 94.44 107 TRP A C 1
ATOM 871 O O . TRP A 1 107 ? 5.960 -3.991 10.169 1.00 94.44 107 TRP A O 1
ATOM 881 N N . ARG A 1 108 ? 6.471 -6.090 10.740 1.00 90.12 108 ARG A N 1
ATOM 882 C CA . ARG A 1 108 ? 7.374 -5.685 11.838 1.00 90.12 108 ARG A CA 1
ATOM 883 C C . ARG A 1 108 ? 8.476 -4.720 11.389 1.00 90.12 108 ARG A C 1
ATOM 885 O O . ARG A 1 108 ? 8.833 -3.817 12.137 1.00 90.12 108 ARG A O 1
ATOM 892 N N . GLY A 1 109 ? 9.027 -4.926 10.191 1.00 89.38 109 GLY A N 1
ATOM 893 C CA . GLY A 1 109 ? 10.060 -4.055 9.627 1.00 89.38 109 GLY A CA 1
ATOM 894 C C . GLY A 1 109 ? 9.479 -2.773 9.032 1.00 89.38 109 GLY A C 1
ATOM 895 O O . GLY A 1 109 ? 10.053 -1.700 9.207 1.00 89.38 109 GLY A O 1
ATOM 896 N N . ALA A 1 110 ? 8.327 -2.883 8.370 1.00 93.81 110 ALA A N 1
ATOM 897 C CA . ALA A 1 110 ? 7.650 -1.774 7.715 1.00 93.81 110 ALA A CA 1
ATOM 898 C C . ALA A 1 110 ? 7.042 -0.788 8.722 1.00 93.81 110 ALA A C 1
ATOM 900 O O . ALA A 1 110 ? 7.228 0.414 8.569 1.00 93.81 110 ALA A O 1
ATOM 901 N N . LYS A 1 111 ? 6.377 -1.272 9.780 1.00 96.38 111 LYS A N 1
ATOM 902 C CA . LYS A 1 111 ? 5.574 -0.449 10.695 1.00 96.38 111 LYS A CA 1
ATOM 903 C C . LYS A 1 111 ? 6.344 0.751 11.240 1.00 96.38 111 LYS A C 1
ATOM 905 O O . LYS A 1 111 ? 5.856 1.866 11.151 1.00 96.38 111 LYS A O 1
ATOM 910 N N . ARG A 1 112 ? 7.568 0.543 11.737 1.00 96.75 112 ARG A N 1
ATOM 911 C CA . ARG A 1 112 ? 8.394 1.636 12.280 1.00 96.75 112 ARG A CA 1
ATOM 912 C C . ARG A 1 112 ? 8.683 2.723 11.240 1.00 96.75 112 ARG A C 1
ATOM 914 O O . ARG A 1 112 ? 8.747 3.895 11.581 1.00 96.75 112 ARG A O 1
ATOM 921 N N . ILE A 1 113 ? 8.889 2.338 9.982 1.00 97.31 113 ILE A N 1
ATOM 922 C CA . ILE A 1 113 ? 9.113 3.293 8.892 1.00 97.31 113 ILE A CA 1
ATOM 923 C C . ILE A 1 113 ? 7.813 4.048 8.602 1.00 97.31 113 ILE A C 1
ATOM 925 O O . ILE A 1 113 ? 7.843 5.267 8.497 1.00 97.31 113 ILE A O 1
ATOM 929 N N . LEU A 1 114 ? 6.685 3.339 8.526 1.00 97.69 114 LEU A N 1
ATOM 930 C CA . LEU A 1 114 ? 5.368 3.931 8.274 1.00 97.69 114 LEU A CA 1
ATOM 931 C C . LEU A 1 114 ? 4.947 4.903 9.391 1.00 97.69 114 LEU A C 1
ATOM 933 O O . LEU A 1 114 ? 4.448 5.980 9.089 1.00 97.69 114 LEU A O 1
ATOM 937 N N . ASP A 1 115 ? 5.243 4.586 10.656 1.00 97.69 115 ASP A N 1
ATOM 938 C CA . ASP A 1 115 ? 5.051 5.500 11.792 1.00 97.69 115 ASP A CA 1
ATOM 939 C C . ASP A 1 115 ? 5.833 6.811 11.606 1.00 97.69 115 ASP A C 1
ATOM 941 O O . ASP A 1 115 ? 5.288 7.893 11.811 1.00 97.69 115 ASP A O 1
ATOM 945 N N . ASN A 1 116 ? 7.089 6.733 11.153 1.00 97.19 116 ASN A N 1
ATOM 946 C CA . ASN A 1 116 ? 7.904 7.921 10.882 1.00 97.19 116 ASN A CA 1
ATOM 947 C C . ASN A 1 116 ? 7.387 8.736 9.686 1.00 97.19 116 ASN A C 1
ATOM 949 O O . ASN A 1 116 ? 7.535 9.955 9.674 1.00 97.19 116 ASN A O 1
ATOM 953 N N . VAL A 1 117 ? 6.809 8.077 8.676 1.00 96.94 117 VAL A N 1
ATOM 954 C CA . VAL A 1 117 ? 6.148 8.762 7.554 1.00 96.94 117 VAL A CA 1
ATOM 955 C C . VAL A 1 117 ? 4.932 9.529 8.055 1.00 96.94 117 VAL A C 1
ATOM 957 O O . VAL A 1 117 ? 4.815 10.717 7.781 1.00 96.94 117 VAL A O 1
ATOM 960 N N . ASN A 1 118 ? 4.086 8.891 8.863 1.00 95.25 118 ASN A N 1
ATOM 961 C CA . ASN A 1 118 ? 2.884 9.518 9.401 1.00 95.25 118 ASN A CA 1
ATOM 962 C C . ASN A 1 118 ? 3.181 10.705 10.331 1.00 95.25 118 ASN A C 1
ATOM 964 O O . ASN A 1 118 ? 2.376 11.613 10.429 1.00 95.25 118 ASN A O 1
ATOM 968 N N . GLN A 1 119 ? 4.328 10.722 11.016 1.00 94.75 119 GLN A N 1
ATOM 969 C CA . GLN A 1 119 ? 4.754 11.866 11.839 1.00 94.75 119 GLN A CA 1
ATOM 970 C C . GLN A 1 119 ? 5.194 13.091 11.025 1.00 94.75 119 GLN A C 1
ATOM 972 O O . GLN A 1 119 ? 5.338 14.174 11.590 1.00 94.75 119 GLN A O 1
ATOM 977 N N . LYS A 1 120 ? 5.482 12.914 9.732 1.00 89.62 120 LYS A N 1
ATOM 978 C CA . LYS A 1 120 ? 5.885 13.995 8.827 1.00 89.62 120 LYS A CA 1
ATOM 979 C C . LYS A 1 120 ? 4.714 14.651 8.093 1.00 89.62 120 LYS A C 1
ATOM 981 O O . LYS A 1 120 ? 4.925 15.714 7.511 1.00 89.62 120 LYS A O 1
ATOM 986 N N . MET A 1 121 ? 3.562 13.988 8.064 1.00 87.62 121 MET A N 1
ATOM 987 C CA . MET A 1 121 ? 2.327 14.464 7.437 1.00 87.62 121 MET A CA 1
ATOM 988 C C . MET A 1 121 ? 1.503 15.242 8.459 1.00 87.62 121 MET A C 1
ATOM 990 O O . MET A 1 121 ? 0.968 16.305 8.081 1.00 87.62 121 MET A O 1
#